Protein AF-A0A7R9WGK7-F1 (afdb_monomer_lite)

Foldseek 3Di:
DVVLLVLLCVQQPDQHELVSLVVSLVSCLQCVQVCCVVPVPSSVVSLVSLVVCLVVVSYDPVSNVVSVVSNVQQVVVVPPPDDPRSNHDDNADPVGPPDD

Sequence (100 aa):
ELLCLQILTVLLDGDPTDDSVEVAMGFVRVVGRALAEVSPAGVRAVMERFRALLHDGSVGRRVQYKVEGLLADHRRSRTDDGDGDGGFPPPVREELDLVE

Radius of gyrat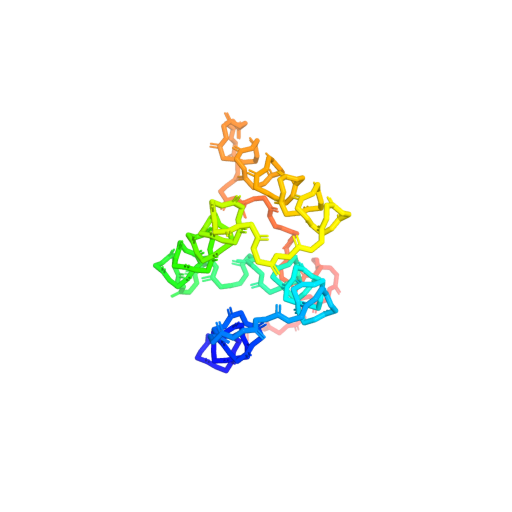ion: 14.02 Å; chains: 1; bounding box: 38×28×36 Å

pLDDT: mean 89.22, std 12.21, range [45.22, 98.12]

Secondary structure (DSSP, 8-state):
-HHHHHHHHHHHSSS--HHHHHHHHHHHHHHHHHHHHH-HHHHHHHHHHHHHHHHH--S-HHHHHHHHHHHHHHHHTTTSSS---TT---SS-GGG----

InterPro domains:
  IPR016024 Armadillo-type fold [SSF48371] (3-72)
  IPR050781 Pre-mRNA-splicing factor CWC22 [PTHR18034] (1-73)

Structure (mmCIF, N/CA/C/O backbone):
data_AF-A0A7R9WGK7-F1
#
_entry.id   AF-A0A7R9WGK7-F1
#
loop_
_atom_site.group_PDB
_atom_site.id
_atom_site.type_symbol
_atom_site.label_atom_id
_atom_site.label_alt_id
_atom_site.label_comp_id
_atom_site.label_asym_id
_atom_site.label_entity_id
_atom_site.label_seq_id
_atom_site.pdbx_PDB_ins_code
_atom_site.Cartn_x
_atom_site.Cartn_y
_atom_site.Cartn_z
_atom_site.occupancy
_atom_site.B_iso_or_equiv
_atom_site.auth_seq_id
_atom_site.auth_comp_id
_atom_site.auth_asym_id
_atom_site.auth_atom_id
_atom_site.pdbx_PDB_model_num
ATOM 1 N N . GLU A 1 1 ? 1.852 -4.957 -13.481 1.00 89.62 1 GLU A N 1
ATOM 2 C CA . GLU A 1 1 ? 1.031 -3.877 -12.887 1.00 89.62 1 GLU A CA 1
ATOM 3 C C . GLU A 1 1 ? -0.301 -4.370 -12.314 1.00 89.62 1 GLU A C 1
ATOM 5 O O . GLU A 1 1 ? -0.454 -4.337 -11.100 1.00 89.62 1 GLU A O 1
ATOM 10 N N . LEU A 1 2 ? -1.243 -4.825 -13.157 1.00 94.00 2 LEU A N 1
ATOM 11 C CA . LEU A 1 2 ? -2.655 -5.044 -12.788 1.00 94.00 2 LEU A CA 1
ATOM 12 C C . LEU A 1 2 ? -2.865 -5.862 -11.510 1.00 94.00 2 LEU A C 1
ATOM 14 O O . LEU A 1 2 ? -3.614 -5.433 -10.640 1.00 94.00 2 LEU A O 1
ATOM 18 N N . LEU A 1 3 ? -2.168 -6.993 -11.368 1.00 96.62 3 LEU A N 1
ATOM 19 C CA . LEU A 1 3 ? -2.289 -7.841 -10.182 1.00 96.62 3 LEU A CA 1
ATOM 20 C C . LEU A 1 3 ? -1.927 -7.087 -8.892 1.00 96.62 3 LEU A C 1
ATOM 22 O O . LEU A 1 3 ? -2.651 -7.173 -7.907 1.00 96.62 3 LEU A O 1
ATOM 26 N N . CYS A 1 4 ? -0.839 -6.311 -8.899 1.00 96.94 4 CYS A N 1
ATOM 27 C CA . CYS A 1 4 ? -0.417 -5.549 -7.725 1.00 96.94 4 CYS A CA 1
ATOM 28 C C . CYS A 1 4 ? -1.445 -4.474 -7.355 1.00 96.94 4 CYS A C 1
ATOM 30 O O . CYS A 1 4 ? -1.749 -4.301 -6.177 1.00 96.94 4 CYS A O 1
ATOM 32 N N . LEU A 1 5 ? -2.000 -3.775 -8.352 1.00 97.56 5 LEU A N 1
ATOM 33 C CA . LEU A 1 5 ? -3.042 -2.775 -8.115 1.00 97.56 5 LEU A CA 1
ATOM 34 C C . LEU A 1 5 ? -4.329 -3.416 -7.587 1.00 97.56 5 LEU A C 1
ATOM 36 O O . LEU A 1 5 ? -4.898 -2.907 -6.632 1.00 97.56 5 LEU A O 1
ATOM 40 N N . GLN A 1 6 ? -4.743 -4.563 -8.129 1.00 97.50 6 GLN A N 1
ATOM 41 C CA . GLN A 1 6 ? -5.913 -5.300 -7.644 1.00 97.50 6 GLN A CA 1
ATOM 42 C C . GLN A 1 6 ? -5.740 -5.782 -6.201 1.00 97.50 6 GLN A C 1
ATOM 44 O O . GLN A 1 6 ? -6.672 -5.669 -5.410 1.00 97.50 6 GLN A O 1
ATOM 49 N N . ILE A 1 7 ? -4.553 -6.274 -5.835 1.00 97.94 7 ILE A N 1
ATOM 50 C CA . ILE A 1 7 ? -4.247 -6.652 -4.448 1.00 97.94 7 ILE A CA 1
ATOM 51 C C . ILE A 1 7 ? -4.369 -5.431 -3.529 1.00 97.94 7 ILE A C 1
ATOM 53 O O . ILE A 1 7 ? -5.016 -5.513 -2.488 1.00 97.94 7 ILE A O 1
ATOM 57 N N . LEU A 1 8 ? -3.796 -4.290 -3.920 1.00 98.00 8 LEU A N 1
ATOM 58 C CA . LEU A 1 8 ? -3.890 -3.051 -3.141 1.00 98.00 8 LEU A CA 1
ATOM 59 C C . LEU A 1 8 ? -5.340 -2.577 -2.992 1.00 98.00 8 LEU A C 1
ATOM 61 O O . LEU A 1 8 ? -5.740 -2.209 -1.893 1.00 98.00 8 LEU A O 1
ATOM 65 N N . THR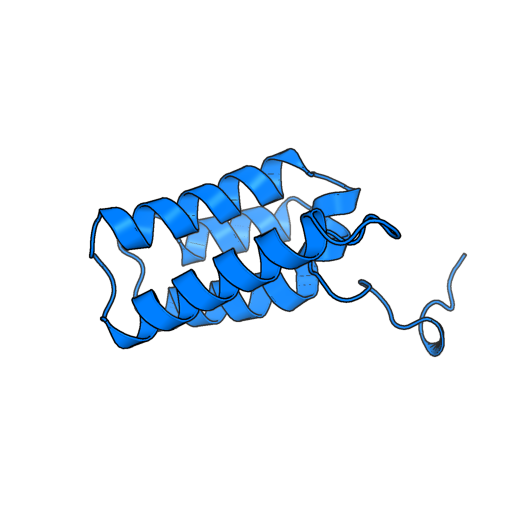 A 1 9 ? -6.139 -2.649 -4.056 1.00 96.88 9 THR A N 1
ATOM 66 C CA . THR A 1 9 ? -7.581 -2.370 -4.021 1.00 96.88 9 THR A CA 1
ATOM 67 C C . THR A 1 9 ? -8.299 -3.278 -3.025 1.00 96.88 9 THR A C 1
ATOM 69 O O . THR A 1 9 ? -9.023 -2.783 -2.171 1.00 96.88 9 THR A O 1
ATOM 72 N N . VAL A 1 10 ? -8.058 -4.592 -3.062 1.00 97.50 10 VAL A N 1
ATOM 73 C CA . VAL A 1 10 ? -8.685 -5.547 -2.129 1.00 97.50 10 VAL A CA 1
ATOM 74 C C . VAL A 1 10 ? -8.316 -5.255 -0.672 1.00 97.50 10 VAL A C 1
ATOM 76 O O . VAL A 1 10 ? -9.150 -5.417 0.212 1.00 97.50 10 VAL A O 1
ATOM 79 N N . LEU A 1 11 ? -7.079 -4.831 -0.409 1.00 97.62 11 LEU A N 1
ATOM 80 C CA . LEU A 1 11 ? -6.614 -4.550 0.951 1.00 97.62 11 LEU A CA 1
ATOM 81 C C . LEU A 1 11 ? -7.126 -3.217 1.514 1.00 97.62 11 LEU A C 1
ATOM 83 O O . LEU A 1 11 ? -7.191 -3.072 2.739 1.00 97.62 11 LEU A O 1
ATOM 87 N N . LEU A 1 12 ? -7.423 -2.247 0.643 1.00 96.50 12 LEU A N 1
ATOM 88 C CA . LEU A 1 12 ? -7.712 -0.865 1.027 1.00 96.50 12 LEU A CA 1
ATOM 89 C C . LEU A 1 12 ? -9.179 -0.454 0.838 1.00 96.50 12 LEU A C 1
ATOM 91 O O . LEU A 1 12 ? -9.615 0.470 1.518 1.00 96.50 12 LEU A O 1
ATOM 95 N N . ASP A 1 13 ? -9.951 -1.071 -0.053 1.00 92.88 13 ASP A N 1
ATOM 96 C CA . ASP A 1 13 ? -11.338 -0.662 -0.321 1.00 92.88 13 ASP A CA 1
ATOM 97 C C . ASP A 1 13 ? -12.365 -1.326 0.608 1.00 92.88 13 ASP A C 1
ATOM 99 O O . ASP A 1 13 ? -12.112 -2.351 1.237 1.00 92.88 13 ASP A O 1
ATOM 103 N N . GLY A 1 14 ? -13.554 -0.719 0.700 1.00 89.12 14 GLY A N 1
ATOM 104 C CA . GLY A 1 14 ? -14.604 -1.145 1.626 1.00 89.12 14 GLY A CA 1
ATOM 105 C C . GLY A 1 14 ? -14.322 -0.668 3.051 1.00 89.12 14 GLY A C 1
ATOM 106 O O . GLY A 1 14 ? -14.253 0.537 3.284 1.00 89.12 14 GLY A O 1
ATOM 107 N N . ASP A 1 15 ? -14.160 -1.611 3.980 1.00 90.25 15 ASP A N 1
ATOM 108 C CA . ASP A 1 15 ? -13.853 -1.362 5.395 1.00 90.25 15 ASP A CA 1
ATOM 109 C C . ASP A 1 15 ? -12.522 -2.046 5.762 1.00 90.25 15 ASP A C 1
ATOM 111 O O . ASP A 1 15 ? -12.505 -3.210 6.179 1.00 90.25 15 ASP A O 1
ATOM 115 N N . PRO A 1 16 ? -11.379 -1.394 5.487 1.00 94.81 16 PRO A N 1
ATOM 116 C CA . PRO A 1 16 ? -10.083 -2.015 5.676 1.00 94.81 16 PRO A CA 1
ATOM 117 C C . PRO A 1 16 ? -9.733 -2.096 7.161 1.00 94.81 16 PRO A C 1
ATOM 119 O O . PRO A 1 16 ? -9.846 -1.135 7.918 1.00 94.81 16 PRO A O 1
ATOM 122 N N . THR A 1 17 ? -9.238 -3.259 7.560 1.00 96.38 17 THR A N 1
ATOM 123 C CA . THR A 1 17 ? -8.733 -3.500 8.914 1.00 96.38 17 THR A CA 1
ATOM 124 C C . THR A 1 17 ? -7.351 -2.883 9.115 1.00 96.38 17 THR A C 1
ATOM 126 O O . THR A 1 17 ? -6.587 -2.725 8.161 1.00 96.38 17 THR A O 1
ATOM 129 N N . ASP A 1 18 ? -6.972 -2.641 10.371 1.00 97.31 18 ASP A N 1
ATOM 130 C CA . ASP A 1 18 ? -5.613 -2.216 10.726 1.00 97.31 18 ASP A CA 1
ATOM 131 C C . ASP A 1 18 ? -4.536 -3.118 10.086 1.00 97.31 18 ASP A C 1
ATOM 133 O O . ASP A 1 18 ? -3.544 -2.626 9.542 1.00 97.31 18 ASP A O 1
ATOM 137 N N . ASP A 1 19 ? -4.762 -4.433 10.079 1.00 97.62 19 ASP A N 1
ATOM 138 C CA . ASP A 1 19 ? -3.822 -5.406 9.521 1.00 97.62 19 ASP A CA 1
ATOM 139 C C . ASP A 1 19 ? -3.763 -5.353 7.988 1.00 97.62 19 ASP A C 1
ATOM 141 O O . ASP A 1 19 ? -2.672 -5.380 7.415 1.00 97.62 19 ASP A O 1
ATOM 145 N N . SER A 1 20 ? -4.904 -5.230 7.299 1.00 97.69 20 SER A N 1
ATOM 146 C CA . SER A 1 20 ? -4.916 -5.140 5.830 1.00 97.69 20 SER A CA 1
ATOM 147 C C . SER A 1 20 ? -4.224 -3.870 5.334 1.00 97.69 20 SER A C 1
ATOM 149 O O . SER A 1 20 ? -3.498 -3.918 4.338 1.00 97.69 20 SER A O 1
ATOM 151 N N . VAL A 1 21 ? -4.358 -2.758 6.064 1.00 97.69 21 VAL A N 1
ATOM 152 C CA . VAL A 1 21 ? -3.632 -1.516 5.770 1.00 97.69 21 VAL A CA 1
ATOM 153 C C . VAL A 1 21 ? -2.134 -1.690 5.990 1.00 97.69 21 VAL A C 1
ATOM 155 O O . VAL A 1 21 ? -1.347 -1.282 5.136 1.00 97.69 21 VAL A O 1
ATOM 158 N N . GLU A 1 22 ? -1.706 -2.330 7.079 1.00 97.50 22 GLU A N 1
ATOM 159 C CA . GLU A 1 22 ? -0.282 -2.600 7.310 1.00 97.50 22 GLU A CA 1
ATOM 160 C C . GLU A 1 22 ? 0.323 -3.512 6.234 1.00 97.50 22 GLU A C 1
ATOM 162 O O . GLU A 1 22 ? 1.436 -3.250 5.762 1.00 97.50 22 GLU A O 1
ATOM 167 N N . VAL A 1 23 ? -0.420 -4.527 5.784 1.00 98.12 23 VAL A N 1
ATOM 168 C CA . VAL A 1 23 ? -0.015 -5.378 4.657 1.00 98.12 23 VAL A CA 1
ATOM 169 C C . VAL A 1 23 ? 0.091 -4.556 3.373 1.00 98.12 23 VAL A C 1
ATOM 171 O O . VAL A 1 23 ? 1.104 -4.650 2.680 1.00 98.12 23 VAL A O 1
ATOM 174 N N . ALA A 1 24 ? -0.889 -3.699 3.073 1.00 98.06 24 ALA A N 1
ATOM 175 C CA . ALA A 1 24 ? -0.851 -2.829 1.898 1.00 98.06 24 ALA A CA 1
ATOM 176 C C . ALA A 1 24 ? 0.348 -1.868 1.930 1.00 98.06 24 ALA A C 1
ATOM 178 O O . ALA A 1 24 ? 1.015 -1.673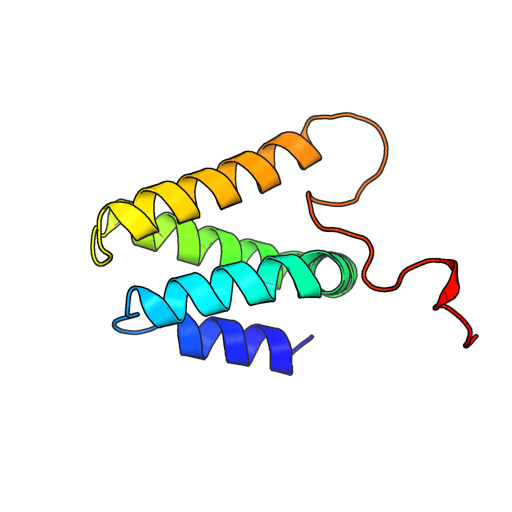 0.913 1.00 98.06 24 ALA A O 1
ATOM 179 N N . MET A 1 25 ? 0.667 -1.305 3.099 1.00 97.12 25 MET A N 1
ATOM 180 C CA . MET A 1 25 ? 1.844 -0.458 3.294 1.00 97.12 25 MET A CA 1
ATOM 181 C C . MET A 1 25 ? 3.156 -1.218 3.060 1.00 97.12 25 MET A C 1
ATOM 183 O O . MET A 1 25 ? 4.082 -0.690 2.444 1.00 97.12 25 MET A O 1
ATOM 187 N N . GLY A 1 26 ? 3.266 -2.444 3.575 1.00 96.50 26 GLY A N 1
ATOM 188 C CA . GLY A 1 26 ? 4.430 -3.297 3.334 1.00 96.50 26 GLY A CA 1
ATOM 189 C C . GLY A 1 26 ? 4.571 -3.640 1.853 1.00 96.50 26 GLY A C 1
ATOM 190 O O . GLY A 1 26 ? 5.650 -3.500 1.283 1.00 96.50 26 GLY A O 1
ATOM 191 N N . PHE A 1 27 ? 3.461 -4.003 1.215 1.00 97.38 27 PHE A N 1
ATOM 192 C CA . PHE A 1 27 ? 3.422 -4.356 -0.196 1.00 97.38 27 PHE A CA 1
ATOM 193 C C . PHE A 1 27 ? 3.821 -3.176 -1.088 1.00 97.38 27 PHE A C 1
ATOM 195 O O . PHE A 1 27 ? 4.729 -3.318 -1.906 1.00 97.38 27 PHE A O 1
ATOM 202 N N . VAL A 1 28 ? 3.234 -1.987 -0.891 1.00 95.81 28 VAL A N 1
ATOM 203 C CA . VAL A 1 28 ? 3.549 -0.806 -1.714 1.00 95.81 28 VAL A CA 1
ATOM 204 C C . VAL A 1 28 ? 5.005 -0.363 -1.561 1.00 95.81 28 VAL A C 1
ATOM 206 O O . VAL A 1 28 ? 5.584 0.116 -2.526 1.00 95.81 28 VAL A O 1
ATOM 209 N N . ARG A 1 29 ? 5.643 -0.576 -0.403 1.00 93.00 29 ARG A N 1
ATOM 210 C CA . ARG A 1 29 ? 7.083 -0.308 -0.239 1.00 93.00 29 ARG A CA 1
ATOM 211 C C . ARG A 1 29 ? 7.963 -1.217 -1.093 1.00 93.00 29 ARG A C 1
ATOM 213 O O . ARG A 1 29 ? 9.048 -0.797 -1.468 1.00 93.00 29 ARG A O 1
ATOM 220 N N . VAL A 1 30 ? 7.516 -2.435 -1.393 1.00 92.81 30 VAL A N 1
ATOM 221 C CA . VAL A 1 30 ? 8.265 -3.392 -2.221 1.00 92.81 30 VAL A CA 1
ATOM 222 C C . VAL A 1 30 ? 7.988 -3.162 -3.704 1.00 92.81 30 VAL A C 1
ATOM 224 O O . VAL A 1 30 ? 8.916 -3.090 -4.500 1.00 92.81 30 VAL A O 1
ATOM 227 N N . VAL A 1 31 ? 6.715 -3.030 -4.091 1.00 94.19 31 VAL A N 1
ATOM 228 C CA . VAL A 1 31 ? 6.327 -2.948 -5.512 1.00 94.19 31 VAL A CA 1
ATOM 229 C C . VAL A 1 31 ? 6.194 -1.519 -6.040 1.00 94.19 31 VAL A C 1
ATOM 231 O O . VAL A 1 31 ? 5.968 -1.326 -7.233 1.00 94.19 31 VAL A O 1
ATOM 234 N N . GLY A 1 32 ? 6.296 -0.512 -5.171 1.00 92.62 32 GLY A N 1
ATOM 235 C CA . GLY A 1 32 ? 5.960 0.878 -5.480 1.00 92.62 32 GLY A CA 1
ATOM 236 C C . GLY A 1 32 ? 6.815 1.488 -6.581 1.00 92.62 32 GLY A C 1
ATOM 237 O O . GLY A 1 32 ? 6.273 2.194 -7.427 1.00 92.62 32 GLY A O 1
ATOM 238 N N . ARG A 1 33 ? 8.112 1.160 -6.627 1.00 91.38 33 ARG A N 1
ATOM 239 C CA . ARG A 1 33 ? 9.028 1.640 -7.670 1.00 91.38 33 ARG A CA 1
ATOM 240 C C . ARG A 1 33 ? 8.650 1.099 -9.044 1.00 91.38 33 ARG A C 1
ATOM 242 O O . ARG A 1 33 ? 8.367 1.876 -9.947 1.00 91.38 33 ARG A O 1
ATOM 249 N N . ALA A 1 34 ? 8.530 -0.224 -9.157 1.00 92.25 34 ALA A N 1
ATOM 250 C CA . ALA A 1 34 ? 8.109 -0.876 -10.395 1.00 92.25 34 ALA A CA 1
ATOM 251 C C . ALA A 1 34 ? 6.731 -0.381 -10.852 1.00 92.25 34 ALA A C 1
ATOM 253 O O . ALA A 1 34 ? 6.515 -0.133 -12.035 1.00 92.25 34 ALA A O 1
ATOM 254 N N . LEU A 1 35 ? 5.790 -0.202 -9.916 1.00 93.56 35 LEU A N 1
ATOM 255 C CA . LEU A 1 35 ? 4.476 0.360 -10.221 1.00 93.56 35 LEU A CA 1
ATOM 256 C C . LEU A 1 35 ? 4.551 1.818 -10.673 1.00 93.56 35 LEU A C 1
ATOM 258 O O . LEU A 1 35 ? 3.779 2.194 -11.544 1.00 93.56 35 LEU A O 1
ATOM 262 N N . ALA A 1 36 ? 5.444 2.634 -10.116 1.00 91.25 36 ALA A N 1
ATOM 263 C CA . ALA A 1 36 ? 5.603 4.026 -10.524 1.00 91.25 36 ALA A CA 1
ATOM 264 C C . ALA A 1 36 ? 6.180 4.143 -11.941 1.00 91.25 36 ALA A C 1
ATOM 266 O O . ALA A 1 36 ? 5.780 5.044 -12.671 1.00 91.25 36 ALA A O 1
ATOM 267 N N . GLU A 1 37 ? 7.061 3.223 -12.338 1.00 90.75 37 GLU A N 1
ATOM 268 C CA . GLU A 1 37 ? 7.657 3.170 -13.678 1.00 90.75 37 GLU A CA 1
ATOM 269 C C . GLU A 1 37 ? 6.638 2.754 -14.746 1.00 90.75 37 GLU A C 1
ATOM 271 O O . GLU A 1 37 ? 6.557 3.380 -15.802 1.00 90.75 37 GLU A O 1
ATOM 276 N N . VAL A 1 38 ? 5.816 1.736 -14.463 1.00 93.56 38 VAL A N 1
ATOM 277 C CA . VAL A 1 38 ? 4.832 1.224 -15.437 1.00 93.56 38 VAL A CA 1
ATOM 278 C C . VAL A 1 38 ? 3.476 1.933 -15.365 1.00 93.56 38 VAL A C 1
ATOM 280 O O . VAL A 1 38 ? 2.764 1.998 -16.363 1.00 93.56 38 VAL A O 1
ATOM 283 N N . SER A 1 39 ? 3.102 2.466 -14.197 1.00 94.50 39 SER A N 1
ATOM 284 C CA . SER A 1 39 ? 1.801 3.098 -13.939 1.00 94.50 39 SER A CA 1
ATOM 285 C C . SER A 1 39 ? 1.837 4.146 -12.820 1.00 94.50 39 SER A C 1
ATOM 287 O O . SER A 1 39 ? 1.318 3.955 -11.708 1.00 94.50 39 SER A O 1
ATOM 289 N N . PRO A 1 40 ? 2.362 5.343 -13.130 1.00 91.88 40 PRO A N 1
ATOM 290 C CA . PRO A 1 40 ? 2.368 6.466 -12.197 1.00 91.88 40 PRO A CA 1
ATOM 291 C C . PRO A 1 40 ? 0.962 6.855 -11.710 1.00 91.88 40 PRO A C 1
ATOM 293 O O . PRO A 1 40 ? 0.794 7.386 -10.611 1.00 91.88 40 PRO A O 1
ATOM 296 N N . ALA A 1 41 ? -0.064 6.636 -12.541 1.00 93.56 41 ALA A N 1
ATOM 297 C CA . ALA A 1 41 ? -1.455 6.914 -12.194 1.00 93.56 41 ALA A CA 1
ATOM 298 C C . ALA A 1 41 ? -1.991 5.939 -11.134 1.00 93.56 41 ALA A C 1
ATOM 300 O O . ALA A 1 41 ? -2.638 6.392 -10.188 1.00 93.56 41 ALA A O 1
ATOM 301 N N . GLY A 1 42 ? -1.672 4.644 -11.245 1.00 94.88 42 GLY A N 1
ATOM 302 C CA . GLY A 1 42 ? -2.055 3.635 -10.258 1.00 94.88 42 GLY A CA 1
ATOM 303 C C . GLY A 1 42 ? -1.451 3.920 -8.883 1.00 94.88 42 GLY A C 1
ATOM 304 O O . GLY A 1 42 ? -2.168 3.941 -7.884 1.00 94.88 42 GLY A O 1
ATOM 305 N N . VAL A 1 43 ? -0.157 4.257 -8.828 1.00 93.94 43 VAL A N 1
ATOM 306 C CA . VAL A 1 43 ? 0.505 4.644 -7.568 1.00 93.94 43 VAL A CA 1
ATOM 307 C C . VAL A 1 43 ? -0.133 5.891 -6.958 1.00 93.94 43 VAL A C 1
ATOM 309 O O . VAL A 1 43 ? -0.372 5.932 -5.752 1.00 93.94 43 VAL A O 1
ATOM 312 N N . ARG A 1 44 ? -0.473 6.897 -7.776 1.00 94.06 44 ARG A N 1
ATOM 313 C CA . ARG A 1 44 ? -1.189 8.091 -7.296 1.00 94.06 44 ARG A CA 1
ATOM 314 C C . ARG A 1 44 ? -2.528 7.739 -6.657 1.00 94.06 44 ARG A C 1
ATOM 316 O O . ARG A 1 44 ? -2.821 8.263 -5.588 1.00 94.06 44 ARG A O 1
ATOM 323 N N . ALA A 1 45 ? -3.311 6.868 -7.293 1.00 96.44 45 ALA A N 1
ATOM 324 C CA . ALA A 1 45 ? -4.606 6.435 -6.776 1.00 96.44 45 ALA A CA 1
ATOM 325 C C . ALA A 1 45 ? -4.463 5.697 -5.435 1.00 96.44 45 ALA A C 1
ATOM 327 O O . ALA A 1 45 ? -5.190 5.991 -4.491 1.00 96.44 45 ALA A O 1
ATOM 328 N N . VAL A 1 46 ? -3.468 4.813 -5.313 1.00 96.56 46 VAL A N 1
ATOM 329 C CA . VAL A 1 46 ? -3.158 4.109 -4.057 1.00 96.56 46 VAL A CA 1
ATOM 330 C C . VAL A 1 46 ? -2.751 5.091 -2.954 1.00 96.56 46 VAL A C 1
ATOM 332 O O . VAL A 1 46 ? -3.250 5.008 -1.833 1.00 96.56 46 VAL A O 1
ATOM 335 N N . MET A 1 47 ? -1.887 6.063 -3.261 1.00 95.56 47 MET A N 1
ATOM 336 C CA . MET A 1 47 ? -1.490 7.098 -2.298 1.00 95.56 47 MET A CA 1
ATOM 337 C C . MET A 1 47 ? -2.669 7.965 -1.859 1.00 95.56 47 MET A C 1
ATOM 339 O O . MET A 1 47 ? -2.746 8.351 -0.695 1.00 95.56 47 MET A O 1
ATOM 343 N N . GLU A 1 48 ? -3.598 8.257 -2.767 1.00 95.81 48 GLU A N 1
ATOM 344 C CA . GLU A 1 48 ? -4.825 8.976 -2.431 1.00 95.81 48 GLU A CA 1
ATOM 345 C C . GLU A 1 48 ? -5.741 8.150 -1.530 1.00 95.81 48 GLU A C 1
ATOM 347 O O . GLU A 1 48 ? -6.279 8.667 -0.552 1.00 95.81 48 GLU A O 1
ATOM 352 N N . ARG A 1 49 ? -5.839 6.841 -1.775 1.00 96.38 49 ARG A N 1
ATOM 353 C CA . ARG A 1 49 ? -6.595 5.939 -0.908 1.00 96.38 49 ARG A CA 1
ATOM 354 C C . ARG A 1 49 ? -6.039 5.918 0.518 1.00 96.38 49 ARG A C 1
ATOM 356 O O . ARG A 1 49 ? -6.829 5.959 1.460 1.00 96.38 49 ARG A O 1
ATOM 363 N N . PHE A 1 50 ? -4.714 5.933 0.684 1.00 96.38 50 PHE A N 1
ATOM 364 C CA . PHE A 1 50 ? -4.074 6.089 1.996 1.00 96.38 50 PHE A CA 1
ATOM 365 C C . PHE A 1 50 ? -4.399 7.435 2.662 1.00 96.38 50 PHE A C 1
ATOM 367 O O . PHE A 1 50 ? -4.625 7.466 3.869 1.00 96.38 50 PHE A O 1
ATOM 374 N N . ARG A 1 51 ? -4.469 8.542 1.905 1.00 95.25 51 ARG A N 1
ATOM 375 C CA . ARG A 1 51 ? -4.894 9.848 2.452 1.00 95.25 51 ARG A CA 1
ATOM 376 C C . ARG A 1 51 ? -6.338 9.817 2.936 1.00 95.25 51 ARG A C 1
ATOM 378 O O . ARG A 1 51 ? -6.610 10.309 4.026 1.00 95.25 51 ARG A O 1
ATOM 385 N N . ALA A 1 52 ? -7.236 9.198 2.172 1.00 94.50 52 ALA A N 1
ATOM 386 C CA . ALA A 1 52 ? -8.634 9.047 2.569 1.00 94.50 52 ALA A CA 1
ATOM 387 C C . ALA A 1 52 ? -8.769 8.322 3.922 1.00 94.50 52 ALA A C 1
ATOM 389 O O . ALA A 1 52 ? -9.507 8.787 4.781 1.00 94.50 52 ALA A O 1
ATOM 390 N N . LEU A 1 53 ? -7.964 7.281 4.186 1.00 94.00 53 LEU A N 1
ATOM 391 C CA . LEU A 1 53 ? -7.969 6.582 5.486 1.00 94.00 53 LEU A CA 1
ATOM 392 C C . LEU A 1 53 ? -7.635 7.486 6.681 1.00 94.00 53 LEU A C 1
ATOM 394 O O . LEU A 1 53 ? -8.155 7.269 7.776 1.00 94.00 53 LEU A O 1
ATOM 398 N N . LEU A 1 54 ? -6.778 8.492 6.489 1.00 93.25 54 LEU A N 1
ATOM 399 C CA . LEU A 1 54 ? -6.458 9.465 7.537 1.00 93.25 54 LEU A CA 1
ATOM 400 C C . LEU A 1 54 ? -7.609 10.447 7.779 1.00 93.25 54 LEU A C 1
ATOM 402 O O . LEU A 1 54 ? -7.814 10.876 8.912 1.00 93.25 54 LEU A O 1
ATOM 406 N N . HIS A 1 55 ? -8.354 10.800 6.730 1.00 90.12 55 HIS A N 1
ATOM 407 C CA . HIS A 1 55 ? -9.493 11.714 6.821 1.00 90.12 55 HIS A CA 1
ATOM 408 C C . HIS A 1 55 ? -10.741 11.047 7.401 1.00 90.12 55 HIS A C 1
ATOM 410 O O . HIS A 1 55 ? -11.418 11.649 8.233 1.00 90.12 55 HIS A O 1
ATOM 416 N N . ASP A 1 56 ? -11.016 9.809 6.994 1.00 85.69 56 ASP A N 1
ATOM 417 C CA . ASP A 1 56 ? -12.202 9.060 7.416 1.00 85.69 56 ASP A CA 1
ATOM 418 C C . ASP A 1 56 ? -12.075 8.557 8.863 1.00 85.69 56 ASP A C 1
ATOM 420 O O . ASP A 1 56 ? -13.076 8.297 9.529 1.00 85.69 56 ASP A O 1
ATOM 424 N N . GLY A 1 57 ? -10.842 8.417 9.368 1.00 78.69 57 GLY A N 1
ATOM 425 C CA . GLY A 1 57 ? -10.567 7.962 10.732 1.00 78.69 57 GLY A CA 1
ATOM 426 C C . GLY A 1 57 ? -10.980 6.511 11.000 1.00 78.69 57 GLY A C 1
ATOM 427 O O . GLY A 1 57 ? -11.088 6.120 12.161 1.00 78.69 57 GLY A O 1
ATOM 428 N N . SER A 1 58 ? -11.202 5.718 9.946 1.00 80.94 58 SER A N 1
ATOM 429 C CA . SER A 1 58 ? -11.704 4.339 10.014 1.00 80.94 58 SER A CA 1
ATOM 430 C C . SER A 1 58 ? -10.699 3.330 10.576 1.00 80.94 58 SER A C 1
ATOM 432 O O . SER A 1 58 ? -11.081 2.224 10.944 1.00 80.94 58 SER A O 1
ATOM 434 N N . VAL A 1 59 ? -9.426 3.714 10.686 1.00 90.75 59 VAL A N 1
ATOM 435 C CA . VAL A 1 59 ? -8.334 2.858 11.171 1.00 90.75 59 VAL A CA 1
ATOM 436 C C . VAL A 1 59 ? -7.787 3.343 12.507 1.00 90.75 59 VAL A C 1
ATOM 438 O O . VAL A 1 59 ? -7.828 4.537 12.826 1.00 90.75 59 VAL A O 1
ATOM 441 N N . GLY A 1 60 ? -7.237 2.425 13.298 1.00 94.56 60 GLY A N 1
ATOM 442 C CA . GLY A 1 60 ? -6.693 2.712 14.617 1.00 94.56 60 GLY A CA 1
ATOM 443 C C . GLY A 1 60 ? -5.558 3.739 14.584 1.00 94.56 60 GLY A C 1
ATOM 444 O O . GLY A 1 60 ? -4.767 3.814 13.644 1.00 94.56 60 GLY A O 1
ATOM 445 N N . ARG A 1 61 ? -5.405 4.512 15.669 1.00 95.12 61 ARG A N 1
ATOM 446 C CA . ARG A 1 61 ? -4.390 5.582 15.788 1.00 95.12 61 ARG A CA 1
ATOM 447 C C . ARG A 1 61 ? -2.963 5.116 15.464 1.00 95.12 61 ARG A C 1
ATOM 449 O O . ARG A 1 61 ? -2.169 5.874 14.911 1.00 95.12 61 ARG A O 1
ATOM 456 N N . ARG A 1 62 ? -2.629 3.865 15.801 1.00 95.94 62 ARG A N 1
ATOM 457 C CA . ARG A 1 62 ? -1.323 3.263 15.487 1.00 95.94 62 ARG A CA 1
ATOM 458 C C . ARG A 1 62 ? -1.101 3.160 13.976 1.00 95.94 62 ARG A C 1
ATOM 460 O O . ARG A 1 62 ? -0.008 3.464 13.506 1.00 95.94 62 ARG A O 1
ATOM 467 N N . VAL A 1 63 ? -2.125 2.745 13.236 1.00 96.75 63 VAL A N 1
ATOM 468 C CA . VAL A 1 63 ? -2.083 2.623 11.776 1.00 96.75 63 VAL A CA 1
ATOM 469 C C . VAL A 1 63 ? -2.091 3.998 11.122 1.00 96.75 63 VAL A C 1
ATOM 471 O O . VAL A 1 63 ? -1.291 4.223 10.220 1.00 96.75 63 VAL A O 1
ATOM 474 N N . GLN A 1 64 ? -2.873 4.952 11.633 1.00 96.12 64 GLN A N 1
ATOM 475 C CA . GLN A 1 64 ? -2.848 6.343 11.155 1.00 96.12 64 GLN A CA 1
ATOM 476 C C . GLN A 1 64 ? -1.426 6.926 11.179 1.00 96.12 64 GLN A C 1
ATOM 478 O O . GLN A 1 64 ? -0.933 7.387 10.154 1.00 96.12 64 GLN A O 1
ATOM 483 N N . TYR A 1 65 ? -0.712 6.797 12.306 1.00 96.19 65 TYR A N 1
ATOM 484 C CA . TYR A 1 65 ? 0.678 7.262 12.419 1.00 96.19 65 TYR A CA 1
ATOM 485 C C . TYR A 1 65 ? 1.614 6.589 11.401 1.00 96.19 65 TYR A C 1
ATOM 487 O O . TYR A 1 65 ? 2.486 7.225 10.807 1.00 96.19 65 TYR A O 1
ATOM 495 N N . LYS A 1 66 ? 1.429 5.286 11.163 1.00 96.38 66 LYS A N 1
ATOM 496 C CA . LYS A 1 66 ? 2.204 4.543 10.163 1.00 96.38 66 LYS A CA 1
ATOM 497 C C . LYS A 1 66 ? 1.917 5.039 8.741 1.00 96.38 66 LYS A C 1
ATOM 499 O O . LYS A 1 66 ? 2.861 5.216 7.968 1.00 96.38 66 LYS A O 1
ATOM 504 N N . VAL A 1 67 ? 0.651 5.280 8.405 1.00 96.31 67 VAL A N 1
ATOM 505 C CA . VAL A 1 67 ? 0.227 5.801 7.096 1.00 96.31 67 VAL A CA 1
ATOM 506 C C . VAL A 1 67 ? 0.757 7.221 6.873 1.00 96.31 67 VAL A C 1
ATOM 508 O O . VAL A 1 67 ? 1.288 7.509 5.801 1.00 96.31 67 VAL A O 1
ATOM 511 N N . GLU A 1 68 ? 0.713 8.092 7.885 1.00 95.75 68 GLU A N 1
ATOM 512 C CA . GLU A 1 68 ? 1.352 9.415 7.834 1.00 95.75 68 GLU A CA 1
ATOM 513 C C . GLU A 1 68 ? 2.855 9.311 7.556 1.00 95.75 68 GLU A C 1
ATOM 515 O O . GLU A 1 68 ? 3.377 10.033 6.701 1.00 95.75 68 GLU A O 1
ATOM 520 N N . GLY A 1 69 ? 3.538 8.377 8.228 1.00 94.56 69 GLY A N 1
ATOM 521 C CA . GLY A 1 69 ? 4.945 8.067 7.988 1.00 94.56 69 GLY A CA 1
ATOM 522 C C . GLY A 1 69 ? 5.215 7.685 6.532 1.00 94.56 69 GLY A C 1
ATOM 523 O O . GLY A 1 69 ? 6.066 8.300 5.894 1.00 94.56 69 GLY A O 1
ATOM 524 N N . LEU A 1 70 ? 4.427 6.756 5.974 1.00 94.06 70 LEU A N 1
ATOM 525 C CA . LEU A 1 70 ? 4.527 6.349 4.566 1.00 94.06 70 LEU A CA 1
A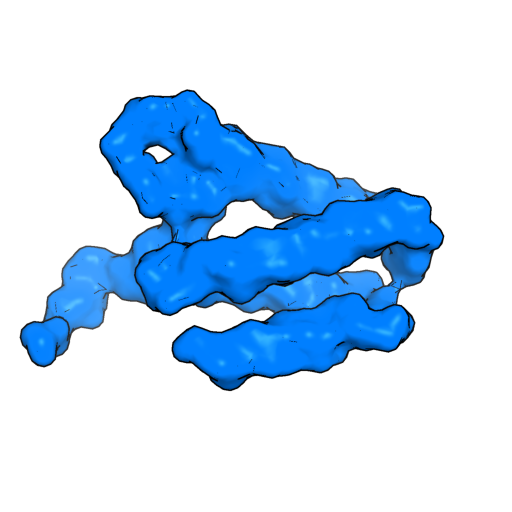TOM 526 C C . LEU A 1 70 ? 4.349 7.534 3.602 1.00 94.06 70 LEU A C 1
ATOM 528 O O . LEU A 1 70 ? 5.118 7.683 2.655 1.00 94.06 70 LEU A O 1
ATOM 532 N N . LEU A 1 71 ? 3.358 8.396 3.840 1.00 93.50 71 LEU A N 1
ATOM 533 C CA . LEU A 1 71 ? 3.100 9.569 2.998 1.00 93.50 71 LEU A CA 1
ATOM 534 C C . LEU A 1 71 ? 4.178 10.652 3.144 1.00 93.50 71 LEU A C 1
ATOM 536 O O . LEU A 1 71 ? 4.416 11.424 2.211 1.00 93.50 71 LEU A O 1
ATOM 540 N N . ALA A 1 72 ? 4.810 10.760 4.312 1.00 91.38 72 ALA A N 1
ATOM 541 C CA . ALA A 1 72 ? 5.939 11.654 4.533 1.00 91.38 72 ALA A CA 1
ATOM 542 C C . ALA A 1 72 ? 7.200 11.144 3.822 1.00 91.38 72 ALA A C 1
ATOM 544 O O . ALA A 1 72 ? 7.847 11.935 3.137 1.00 91.38 72 ALA A O 1
ATOM 545 N N . ASP A 1 73 ? 7.497 9.844 3.926 1.00 87.69 73 ASP A N 1
ATOM 546 C CA . ASP A 1 73 ? 8.586 9.182 3.195 1.00 87.69 73 ASP A CA 1
ATOM 547 C C . ASP A 1 73 ? 8.429 9.411 1.687 1.00 87.69 73 ASP A C 1
ATOM 549 O O . ASP A 1 73 ? 9.303 9.999 1.054 1.00 87.69 73 ASP A O 1
ATOM 553 N N . HIS A 1 74 ? 7.255 9.080 1.139 1.00 86.62 74 HIS A N 1
ATOM 554 C CA . HIS A 1 74 ? 6.963 9.230 -0.288 1.00 86.62 74 HIS A CA 1
ATOM 555 C C . HIS A 1 74 ? 7.087 10.681 -0.793 1.00 86.62 74 HIS A C 1
ATOM 557 O O . HIS A 1 74 ? 7.488 10.915 -1.932 1.00 86.62 74 HIS A O 1
ATOM 563 N N . ARG A 1 75 ? 6.741 11.684 0.029 1.00 85.12 75 ARG A N 1
ATOM 564 C CA . ARG A 1 75 ? 6.880 13.105 -0.345 1.00 85.12 75 ARG A CA 1
ATOM 565 C C . ARG A 1 75 ? 8.327 13.587 -0.314 1.00 85.12 75 ARG A C 1
ATOM 567 O O . ARG A 1 75 ? 8.722 14.323 -1.217 1.00 85.12 75 ARG A O 1
ATOM 574 N N . ARG A 1 76 ? 9.096 13.208 0.712 1.00 80.88 76 ARG A N 1
ATOM 575 C CA . ARG A 1 76 ? 10.501 13.625 0.856 1.00 80.88 76 ARG A CA 1
ATOM 576 C C . ARG A 1 76 ? 11.316 13.210 -0.361 1.00 80.88 76 ARG A C 1
ATOM 578 O O . ARG A 1 76 ? 11.923 14.055 -1.005 1.00 80.88 76 ARG A O 1
ATOM 585 N N . SER A 1 77 ? 11.172 11.958 -0.774 1.00 74.44 77 SER A N 1
ATOM 586 C CA . SER A 1 77 ? 11.878 11.400 -1.928 1.00 74.44 77 SER A CA 1
ATOM 587 C C . SER A 1 77 ? 11.472 11.977 -3.289 1.00 74.44 77 SER A C 1
ATOM 589 O O . SER A 1 77 ? 12.062 11.622 -4.300 1.00 74.44 77 SER A O 1
ATOM 591 N N . ARG A 1 78 ? 10.449 12.841 -3.351 1.00 67.44 78 ARG A N 1
ATOM 592 C CA . ARG A 1 78 ? 10.101 13.602 -4.564 1.00 67.44 78 ARG A CA 1
ATOM 593 C C . ARG A 1 78 ? 10.678 15.017 -4.581 1.00 67.44 78 ARG A C 1
ATOM 595 O O . ARG A 1 78 ? 10.587 15.665 -5.617 1.00 67.44 78 ARG A O 1
ATOM 602 N N . THR A 1 79 ? 11.155 15.512 -3.438 1.00 58.09 79 THR A N 1
ATOM 603 C CA . THR A 1 79 ? 11.637 16.894 -3.272 1.00 58.09 79 THR A CA 1
ATOM 604 C C . THR A 1 79 ? 13.163 16.965 -3.251 1.00 58.09 79 THR A C 1
ATOM 606 O O . THR A 1 79 ? 13.710 18.007 -3.584 1.00 58.09 79 THR A O 1
ATOM 609 N N . ASP A 1 80 ? 13.844 15.873 -2.891 1.00 55.53 80 ASP A N 1
ATOM 610 C CA . ASP A 1 80 ? 15.297 15.772 -3.031 1.00 55.53 80 ASP A CA 1
ATOM 611 C C . ASP A 1 80 ? 15.647 15.575 -4.517 1.00 55.53 80 ASP A C 1
ATOM 613 O O . ASP A 1 80 ? 15.423 14.517 -5.105 1.00 55.53 80 ASP A O 1
ATOM 617 N N . ASP A 1 81 ? 16.124 16.654 -5.136 1.00 48.53 81 ASP A N 1
ATOM 618 C CA . ASP A 1 81 ? 16.564 16.733 -6.527 1.00 48.53 81 ASP A CA 1
ATOM 619 C C . ASP A 1 81 ? 17.671 15.703 -6.830 1.00 48.53 81 ASP A C 1
ATOM 621 O O . ASP A 1 81 ? 18.770 15.790 -6.278 1.00 48.53 81 ASP A O 1
ATOM 625 N N . GLY A 1 82 ? 17.423 14.754 -7.743 1.00 45.22 82 GLY A N 1
ATOM 626 C CA . GLY A 1 82 ? 18.500 13.918 -8.289 1.00 45.22 82 GLY A CA 1
ATOM 627 C C . GLY A 1 82 ? 18.068 12.726 -9.132 1.00 45.22 82 GLY A C 1
ATOM 628 O O . GLY A 1 82 ? 18.379 12.688 -10.316 1.00 45.22 82 GLY A O 1
ATOM 629 N N . ASP A 1 83 ? 17.319 11.781 -8.566 1.00 46.69 83 ASP A N 1
ATOM 630 C CA . ASP A 1 83 ? 17.035 10.501 -9.224 1.00 46.69 83 ASP A CA 1
ATOM 631 C C . ASP A 1 83 ? 15.579 10.083 -8.969 1.00 46.69 83 ASP A C 1
ATOM 633 O O . ASP A 1 83 ? 15.141 9.969 -7.827 1.00 46.69 83 ASP A O 1
ATOM 637 N N . GLY A 1 84 ? 14.803 9.917 -10.048 1.00 52.94 84 GLY A N 1
ATOM 638 C CA . GLY A 1 84 ? 13.333 9.804 -10.103 1.00 52.94 84 GLY A CA 1
ATOM 639 C C . GLY A 1 84 ? 12.719 8.535 -9.499 1.00 52.94 84 GLY A C 1
ATOM 640 O O . GLY A 1 84 ? 11.958 7.826 -10.151 1.00 52.94 84 GLY A O 1
ATOM 641 N N . ASP A 1 85 ? 13.040 8.267 -8.245 1.00 56.41 85 ASP A N 1
ATOM 642 C CA . ASP A 1 85 ? 12.767 7.036 -7.516 1.00 56.41 85 ASP A CA 1
ATOM 643 C C . ASP A 1 85 ? 11.373 6.987 -6.868 1.00 56.41 85 ASP A C 1
ATOM 645 O O . ASP A 1 85 ? 10.787 5.919 -6.680 1.00 56.41 85 AS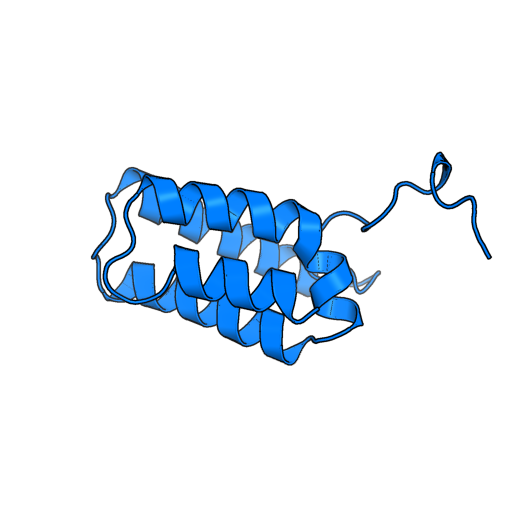P A O 1
ATOM 649 N N . GLY A 1 86 ? 10.793 8.153 -6.574 1.00 60.53 86 GLY A N 1
ATOM 650 C CA . GLY A 1 86 ? 9.453 8.246 -5.995 1.00 60.53 86 GLY A CA 1
ATOM 651 C C . GLY A 1 86 ? 9.349 7.751 -4.547 1.00 60.53 86 GLY A C 1
ATOM 652 O O . GLY A 1 86 ? 8.233 7.568 -4.063 1.00 60.53 86 GLY A O 1
ATOM 653 N N . GLY A 1 87 ? 10.464 7.559 -3.845 1.00 71.56 87 GLY A N 1
ATOM 654 C CA . GLY A 1 87 ? 10.525 7.117 -2.449 1.00 71.56 87 GLY A CA 1
ATOM 655 C C . GLY A 1 87 ? 10.375 5.625 -2.251 1.00 71.56 87 GLY A C 1
ATOM 656 O O . GLY A 1 87 ? 9.916 5.192 -1.192 1.00 71.56 87 GLY A O 1
ATOM 657 N N . PHE A 1 88 ? 10.741 4.848 -3.263 1.00 83.88 88 PHE A N 1
ATOM 658 C CA . PHE A 1 88 ? 10.648 3.402 -3.243 1.00 83.88 88 PHE A CA 1
ATOM 659 C C . PHE A 1 88 ? 11.979 2.773 -3.645 1.00 83.88 88 PHE A C 1
ATOM 661 O O . PHE A 1 88 ? 12.556 3.180 -4.653 1.00 83.88 88 PHE A O 1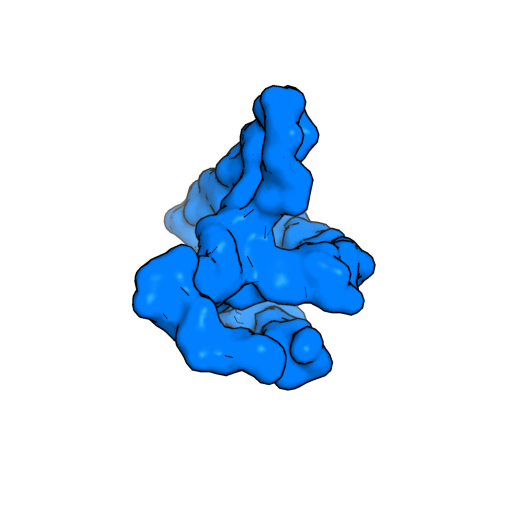
ATOM 668 N N . PRO A 1 89 ? 12.425 1.730 -2.921 1.00 82.88 89 PRO A N 1
ATOM 669 C CA . PRO A 1 89 ? 13.654 1.026 -3.256 1.00 82.88 89 PRO A CA 1
ATOM 670 C C . PRO A 1 89 ? 13.616 0.498 -4.698 1.00 82.88 89 PRO A C 1
ATOM 672 O O . PRO A 1 89 ? 12.527 0.242 -5.227 1.00 82.88 89 PRO A O 1
ATOM 675 N N . PRO A 1 90 ? 14.785 0.296 -5.332 1.00 85.19 90 PRO A N 1
ATOM 676 C CA . PRO A 1 90 ? 14.846 -0.269 -6.674 1.00 85.19 90 PRO A CA 1
ATOM 677 C C . PRO A 1 90 ? 14.115 -1.625 -6.723 1.00 85.19 90 PRO A C 1
ATOM 679 O O . PRO A 1 90 ? 14.191 -2.384 -5.749 1.00 85.19 90 PRO A O 1
ATOM 682 N N . PRO A 1 91 ? 13.404 -1.952 -7.823 1.00 86.81 91 PRO A N 1
ATOM 683 C CA . PRO A 1 91 ? 12.573 -3.158 -7.898 1.00 86.81 91 PRO A CA 1
ATOM 684 C C . PRO A 1 91 ? 13.379 -4.446 -7.757 1.00 86.81 91 PRO A C 1
ATOM 686 O O . PRO A 1 91 ? 12.921 -5.430 -7.178 1.00 86.81 91 PRO A O 1
ATOM 689 N N . VAL A 1 92 ? 14.587 -4.416 -8.309 1.00 90.31 92 VAL A N 1
ATOM 690 C CA . VAL A 1 92 ? 15.563 -5.493 -8.293 1.00 90.31 92 VAL A CA 1
ATOM 691 C C . VAL A 1 92 ? 16.876 -4.866 -7.844 1.00 90.31 92 VAL A C 1
ATOM 693 O O . VAL A 1 92 ? 17.202 -3.742 -8.227 1.00 90.31 92 VAL A O 1
ATOM 696 N N . ARG A 1 93 ? 17.607 -5.556 -6.968 1.00 89.38 93 ARG A N 1
ATOM 697 C CA . ARG A 1 93 ? 18.963 -5.125 -6.607 1.00 89.38 93 ARG A CA 1
ATOM 698 C C . ARG A 1 93 ? 19.860 -5.298 -7.820 1.00 89.38 93 ARG A C 1
ATOM 700 O O . ARG A 1 93 ? 19.695 -6.275 -8.538 1.00 89.38 93 ARG A O 1
ATOM 707 N N . GLU A 1 94 ? 20.824 -4.408 -7.998 1.00 87.69 94 GLU A N 1
ATOM 708 C CA . GLU A 1 94 ? 21.713 -4.426 -9.163 1.00 87.69 94 GLU A CA 1
ATOM 709 C C . GLU A 1 94 ? 22.403 -5.790 -9.343 1.00 87.69 94 GLU A C 1
ATOM 711 O O . GLU A 1 94 ? 22.465 -6.304 -10.454 1.00 87.69 94 GLU A O 1
ATOM 716 N N . GLU A 1 95 ? 22.803 -6.460 -8.253 1.00 91.94 95 GLU A N 1
ATOM 717 C CA . GLU A 1 95 ? 23.409 -7.797 -8.340 1.00 91.94 95 GLU A CA 1
ATOM 718 C C . GLU A 1 95 ? 22.448 -8.933 -8.756 1.00 91.94 95 GLU A C 1
ATOM 720 O O . GLU A 1 95 ? 22.894 -10.051 -9.017 1.00 91.94 95 GLU A O 1
ATOM 725 N N . LEU A 1 96 ? 21.136 -8.679 -8.773 1.00 93.12 96 LEU A N 1
ATOM 726 C CA . LEU A 1 96 ? 20.084 -9.650 -9.094 1.00 93.12 96 LEU A CA 1
ATOM 727 C C . LEU A 1 96 ? 19.438 -9.404 -10.464 1.00 93.12 96 LEU A C 1
ATOM 729 O O . LEU A 1 96 ? 18.634 -10.233 -10.898 1.00 93.12 96 LEU A O 1
ATOM 733 N N . ASP A 1 97 ? 19.778 -8.305 -11.141 1.00 91.81 97 ASP A N 1
ATOM 734 C CA . ASP A 1 97 ? 19.257 -7.978 -12.468 1.00 91.81 97 ASP A CA 1
ATOM 735 C C . ASP A 1 97 ? 20.075 -8.690 -13.557 1.00 91.81 97 ASP A C 1
ATOM 737 O O . ASP A 1 97 ? 20.964 -8.133 -14.193 1.00 91.81 97 ASP A O 1
ATOM 741 N N . LEU A 1 98 ? 19.850 -10.001 -13.672 1.00 94.44 98 LEU A N 1
ATOM 742 C CA . LEU A 1 98 ? 20.689 -10.917 -14.456 1.00 94.44 98 LEU A CA 1
ATOM 743 C C . LEU A 1 98 ? 20.104 -11.279 -15.828 1.00 94.44 98 LEU A C 1
ATOM 745 O O . LEU A 1 98 ? 20.654 -12.143 -16.514 1.00 94.44 98 LEU A O 1
ATOM 749 N N . VAL A 1 99 ? 18.963 -10.701 -16.198 1.00 92.25 99 VAL A N 1
ATOM 750 C CA . VAL A 1 99 ? 18.226 -11.044 -17.419 1.00 92.25 99 VAL A CA 1
ATOM 751 C C . VAL A 1 99 ? 18.104 -9.798 -18.287 1.00 92.25 99 VAL A C 1
ATOM 753 O O . VAL A 1 99 ? 17.636 -8.774 -17.804 1.00 92.25 99 VAL A O 1
ATOM 756 N N . GLU A 1 100 ? 18.520 -9.909 -19.553 1.00 78.88 100 GLU A N 1
ATOM 757 C CA . GLU A 1 100 ? 18.305 -8.879 -20.585 1.00 78.88 100 GLU A CA 1
ATOM 758 C C . GLU A 1 100 ? 16.844 -8.806 -21.056 1.00 78.88 100 GLU A C 1
ATOM 760 O O . GLU A 1 100 ? 16.201 -9.878 -21.200 1.00 78.88 100 GLU A O 1
#

Organism: NCBI:txid2749911